Protein AF-A0A6L3JT12-F1 (afdb_monomer_lite)

Foldseek 3Di:
DDDDDDDDDDDDPCNVCVLLVVDDDPPDDPVCSVVDDDDDDDDPVVVVD

Radius of gyration: 13.69 Å; chains: 1; bounding box: 38×27×28 Å

pLDDT: mean 91.24, std 8.8, range [55.19, 97.81]

Sequence (49 aa):
MGATSIHVQAVKPGSEIHNFREKELDYVRPELSHLNESWVGDSISHRLE

Structure (mmCIF, N/CA/C/O backbone):
data_AF-A0A6L3JT12-F1
#
_entry.id   AF-A0A6L3JT12-F1
#
loop_
_atom_site.group_PDB
_atom_site.id
_atom_site.type_symbol
_atom_site.label_atom_id
_atom_site.label_alt_id
_atom_site.label_comp_id
_atom_site.label_asym_id
_atom_site.label_entity_id
_atom_site.label_seq_id
_atom_site.pdbx_PDB_ins_code
_atom_site.Cartn_x
_atom_site.Cartn_y
_atom_site.Cartn_z
_atom_site.occupancy
_atom_site.B_iso_or_equiv
_atom_site.auth_seq_id
_atom_site.auth_comp_id
_atom_site.auth_asym_id
_atom_site.auth_atom_id
_atom_site.pdbx_PDB_model_num
ATOM 1 N N . MET A 1 1 ? -23.787 -18.781 -8.284 1.00 57.28 1 MET A N 1
ATOM 2 C CA . MET A 1 1 ? -22.419 -18.496 -8.767 1.00 57.28 1 MET A CA 1
ATOM 3 C C . MET A 1 1 ? -22.261 -16.986 -8.775 1.00 57.28 1 MET A C 1
ATOM 5 O O . MET A 1 1 ? -23.128 -16.324 -9.331 1.00 57.28 1 MET A O 1
ATOM 9 N N . GLY A 1 2 ? -21.279 -16.446 -8.049 1.00 77.56 2 GLY A N 1
ATOM 10 C CA . GLY A 1 2 ? -21.089 -14.996 -7.937 1.00 77.56 2 GLY A CA 1
ATOM 11 C C . GLY A 1 2 ? -20.553 -14.405 -9.238 1.00 77.56 2 GLY A C 1
ATOM 12 O O . GLY A 1 2 ? -19.793 -15.067 -9.943 1.00 77.56 2 GLY A O 1
ATOM 13 N N . ALA A 1 3 ? -20.963 -13.182 -9.566 1.00 81.69 3 ALA A N 1
ATOM 14 C CA . ALA A 1 3 ? -20.397 -12.457 -10.694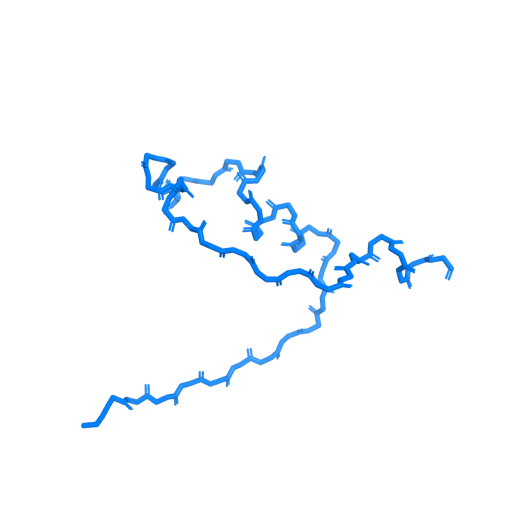 1.00 81.69 3 ALA A CA 1
ATOM 15 C C . ALA A 1 3 ? -18.908 -12.183 -10.431 1.00 81.69 3 ALA A C 1
ATOM 17 O O . ALA A 1 3 ? -18.550 -11.623 -9.396 1.00 81.69 3 ALA A O 1
ATOM 18 N N . THR A 1 4 ? -18.046 -12.578 -11.363 1.00 90.69 4 THR A N 1
ATOM 19 C CA . THR A 1 4 ? -16.629 -12.202 -11.363 1.00 90.69 4 THR A CA 1
ATOM 20 C C . THR A 1 4 ? -16.457 -10.917 -12.161 1.00 90.69 4 THR A C 1
ATOM 22 O O . THR A 1 4 ? -17.014 -10.797 -13.251 1.00 90.69 4 THR A O 1
ATOM 25 N N . SER A 1 5 ? -15.677 -9.970 -11.648 1.00 93.44 5 SER A N 1
ATOM 26 C CA . SER A 1 5 ? -15.386 -8.707 -12.328 1.00 93.44 5 SER A CA 1
ATOM 27 C C . SER A 1 5 ? -13.883 -8.472 -12.369 1.00 93.44 5 SER A C 1
ATOM 29 O O . SER A 1 5 ? -13.199 -8.683 -11.368 1.00 93.44 5 SER A O 1
ATOM 31 N N . ILE A 1 6 ? -13.380 -8.032 -13.523 1.00 94.62 6 ILE A N 1
ATOM 32 C CA . ILE A 1 6 ? -12.004 -7.572 -13.697 1.00 94.62 6 ILE A CA 1
ATOM 33 C C . ILE A 1 6 ? -12.018 -6.197 -14.366 1.00 94.62 6 ILE A C 1
ATOM 35 O O . ILE A 1 6 ? -12.683 -5.986 -15.378 1.00 94.62 6 ILE A O 1
ATOM 39 N N . HIS A 1 7 ? -11.270 -5.258 -13.793 1.00 94.69 7 HIS A N 1
ATOM 40 C CA . HIS A 1 7 ? -11.023 -3.942 -14.368 1.00 94.69 7 HIS A CA 1
ATOM 41 C C . HIS A 1 7 ? -9.562 -3.573 -14.117 1.00 94.69 7 HIS A C 1
ATOM 43 O O . HIS A 1 7 ? -9.127 -3.524 -12.969 1.00 94.69 7 HIS A O 1
ATOM 49 N N . VAL A 1 8 ? -8.801 -3.341 -15.186 1.00 95.38 8 VAL A N 1
ATOM 50 C CA . VAL A 1 8 ? -7.357 -3.077 -15.119 1.00 95.38 8 VAL A CA 1
ATOM 51 C C . VAL A 1 8 ? -7.097 -1.607 -15.429 1.00 95.38 8 VAL A C 1
ATOM 53 O O . VAL A 1 8 ? -7.649 -1.065 -16.385 1.00 95.38 8 VAL A O 1
ATOM 56 N N . GLN A 1 9 ? -6.242 -0.969 -14.630 1.00 94.31 9 GLN A N 1
ATOM 57 C CA . GLN A 1 9 ? -5.798 0.411 -14.822 1.00 94.31 9 GLN A CA 1
ATOM 58 C C . GLN A 1 9 ? -4.271 0.482 -14.795 1.00 94.31 9 GLN A C 1
ATOM 60 O O . GLN A 1 9 ? -3.618 -0.337 -14.149 1.00 94.31 9 GLN A O 1
ATOM 65 N N . ALA A 1 10 ? -3.706 1.475 -15.485 1.00 93.81 10 ALA A N 1
ATOM 66 C CA . ALA A 1 10 ? -2.282 1.772 -15.385 1.00 93.81 10 ALA A CA 1
ATOM 67 C C . ALA A 1 10 ? -1.908 2.153 -13.942 1.00 93.81 10 ALA A C 1
ATOM 69 O O . ALA A 1 10 ? -2.681 2.815 -13.240 1.00 93.81 10 ALA A O 1
ATOM 70 N N . VAL A 1 11 ? -0.716 1.736 -13.516 1.00 90.81 11 VAL A N 1
ATOM 71 C CA . VAL A 1 11 ? -0.212 1.995 -12.165 1.00 90.81 11 VAL A CA 1
ATOM 72 C C . VAL A 1 11 ? 0.014 3.491 -11.934 1.00 90.81 11 VAL A C 1
ATOM 74 O O . VAL A 1 11 ? 0.414 4.218 -12.844 1.00 90.81 11 VAL A O 1
ATOM 77 N N . LYS A 1 12 ? -0.254 3.963 -10.713 1.00 92.25 12 LYS A N 1
ATOM 78 C CA . LYS A 1 12 ? -0.025 5.353 -10.297 1.00 92.25 12 LYS A CA 1
ATOM 79 C C . LYS A 1 12 ? 1.068 5.391 -9.222 1.00 92.25 12 LYS A C 1
ATOM 81 O O . LYS A 1 12 ? 1.156 4.446 -8.443 1.00 92.25 12 LYS A O 1
ATOM 86 N N . PRO A 1 13 ? 1.837 6.489 -9.091 1.00 89.00 13 PRO A N 1
ATOM 87 C CA . PRO A 1 13 ? 2.896 6.587 -8.079 1.00 89.00 13 PRO A CA 1
ATOM 88 C C . PRO A 1 13 ? 2.426 6.315 -6.639 1.00 89.00 13 PRO A C 1
ATOM 90 O O . PRO A 1 13 ? 3.149 5.724 -5.852 1.00 89.00 13 PRO A O 1
ATOM 93 N N . GLY A 1 14 ? 1.189 6.692 -6.294 1.00 91.62 14 GLY A N 1
ATOM 94 C CA . GLY A 1 14 ? 0.608 6.452 -4.965 1.00 91.62 14 GLY A CA 1
ATOM 95 C C . GLY A 1 14 ? -0.114 5.111 -4.794 1.00 91.62 14 GLY A C 1
ATOM 96 O O . GLY A 1 14 ? -0.795 4.932 -3.786 1.00 91.62 14 GLY A O 1
ATOM 97 N N . SER A 1 15 ? -0.045 4.201 -5.773 1.00 93.50 15 SER A N 1
ATOM 98 C CA . SER A 1 15 ? -0.771 2.924 -5.725 1.00 93.50 15 SER A CA 1
ATOM 99 C C . SER A 1 15 ? -0.306 2.036 -4.571 1.00 93.50 15 SER A C 1
ATOM 101 O O . SER A 1 15 ? -1.147 1.485 -3.870 1.00 93.50 15 SER A O 1
ATOM 103 N N . GLU A 1 16 ? 1.003 1.929 -4.330 1.00 94.94 16 GLU A N 1
ATOM 104 C CA . GLU A 1 16 ? 1.537 1.114 -3.227 1.00 94.94 16 GLU A CA 1
ATOM 105 C C . GLU A 1 16 ? 1.152 1.674 -1.859 1.00 94.94 16 GLU A C 1
ATOM 107 O O . GLU A 1 16 ? 0.603 0.943 -1.042 1.00 94.94 16 GLU A O 1
ATOM 112 N N . ILE A 1 17 ? 1.299 2.986 -1.656 1.00 95.31 17 ILE A N 1
ATOM 113 C CA . ILE A 1 17 ? 0.900 3.677 -0.417 1.00 95.31 17 ILE A CA 1
ATOM 114 C C . ILE A 1 17 ? -0.584 3.412 -0.088 1.00 95.31 17 ILE A C 1
ATOM 116 O O . ILE A 1 17 ? -0.956 3.217 1.071 1.00 95.31 17 ILE A O 1
ATOM 120 N N . HIS A 1 18 ? -1.457 3.386 -1.104 1.00 94.81 18 HIS A N 1
ATOM 121 C CA . HIS A 1 18 ? -2.874 3.050 -0.926 1.00 94.81 18 HIS A CA 1
ATOM 122 C C . HIS A 1 18 ? -3.079 1.566 -0.595 1.00 94.81 18 HIS A C 1
ATOM 124 O O . HIS A 1 18 ? -3.740 1.251 0.397 1.00 94.81 18 HIS A O 1
ATOM 130 N N . ASN A 1 19 ? -2.479 0.665 -1.378 1.00 94.19 19 ASN A N 1
ATOM 131 C CA . ASN A 1 19 ? -2.619 -0.784 -1.214 1.00 94.19 19 ASN A CA 1
ATOM 132 C C . ASN A 1 19 ? -2.114 -1.266 0.155 1.00 94.19 19 ASN A C 1
ATOM 134 O O . ASN A 1 19 ? -2.769 -2.094 0.787 1.00 94.19 19 ASN A O 1
ATOM 138 N N . PHE A 1 20 ? -1.003 -0.705 0.637 1.00 95.00 20 PHE A N 1
ATOM 139 C CA . PHE A 1 20 ? -0.404 -1.023 1.936 1.00 95.00 20 PHE A CA 1
ATOM 140 C C . PHE A 1 20 ? -0.997 -0.232 3.107 1.00 95.00 20 PHE A C 1
ATOM 142 O O . PHE A 1 20 ? -0.563 -0.403 4.242 1.00 95.00 20 PHE A O 1
ATOM 149 N N . ARG A 1 21 ? -2.032 0.585 2.861 1.00 96.12 21 ARG A N 1
ATOM 150 C CA . ARG A 1 21 ? -2.731 1.378 3.889 1.00 96.12 21 ARG A CA 1
ATOM 151 C C . ARG A 1 21 ? -1.820 2.347 4.653 1.00 96.12 21 ARG A C 1
ATOM 153 O O . ARG A 1 21 ? -2.087 2.657 5.808 1.00 96.12 21 ARG A O 1
ATOM 160 N N . GLU A 1 22 ? -0.802 2.887 3.991 1.00 94.88 22 GLU A N 1
ATOM 161 C CA . GLU A 1 22 ? 0.096 3.905 4.557 1.00 94.88 22 GLU A CA 1
ATOM 162 C C . GLU A 1 22 ? -0.511 5.316 4.521 1.00 94.88 22 GLU A C 1
ATOM 164 O O . GLU A 1 22 ? -0.043 6.227 5.202 1.00 94.88 22 GLU A O 1
ATOM 169 N N . LYS A 1 23 ? -1.572 5.512 3.728 1.00 94.69 23 LYS A N 1
ATOM 170 C CA . LYS A 1 23 ? -2.336 6.762 3.665 1.00 94.69 23 LYS A CA 1
ATOM 171 C C . LYS A 1 23 ? -3.676 6.628 4.383 1.00 94.69 23 LYS A C 1
ATOM 173 O O . LYS A 1 23 ? -4.483 5.767 4.032 1.00 94.69 23 LYS A O 1
ATOM 178 N N . GLU A 1 24 ? -3.950 7.554 5.300 1.00 94.50 24 GLU A N 1
ATOM 179 C CA . GLU A 1 24 ? -5.264 7.686 5.931 1.00 94.50 24 GLU A CA 1
ATOM 180 C C . GLU A 1 24 ? -6.298 8.250 4.953 1.00 94.50 24 GLU A C 1
ATOM 182 O O . GLU A 1 24 ? -6.070 9.246 4.259 1.00 94.50 24 GLU A O 1
ATOM 187 N N . LEU A 1 25 ? -7.444 7.577 4.883 1.00 95.75 25 LEU A N 1
ATOM 188 C CA . LEU A 1 25 ? -8.570 7.919 4.023 1.00 95.75 25 LEU A CA 1
ATOM 189 C C . LEU A 1 25 ? -9.846 7.740 4.843 1.00 95.75 25 LEU A C 1
ATOM 191 O O . LEU A 1 25 ? -10.004 6.739 5.536 1.00 95.75 25 LEU A O 1
ATOM 195 N N . ASP A 1 26 ? -10.753 8.701 4.750 1.00 96.88 26 ASP A N 1
ATOM 196 C CA . ASP A 1 26 ? -12.002 8.785 5.516 1.00 96.88 26 ASP A CA 1
ATOM 197 C C . ASP A 1 26 ? -12.928 7.569 5.345 1.00 96.88 26 ASP A C 1
ATOM 199 O O . ASP A 1 26 ? -13.632 7.175 6.272 1.00 96.88 26 ASP A O 1
ATOM 203 N N . TYR A 1 27 ? -12.905 6.943 4.170 1.00 95.75 27 TYR A N 1
ATOM 204 C CA . TYR A 1 27 ? -13.691 5.746 3.870 1.00 95.75 27 TYR A CA 1
ATOM 205 C C . TYR A 1 27 ? -13.024 4.429 4.304 1.00 95.75 27 TYR A C 1
ATOM 207 O O . TYR A 1 27 ? -13.613 3.355 4.145 1.00 95.75 27 TYR A O 1
ATOM 215 N N . VAL A 1 28 ? -11.789 4.471 4.806 1.00 96.31 28 VAL A N 1
ATOM 216 C CA . VAL A 1 28 ? -11.061 3.287 5.272 1.00 96.31 28 VAL A CA 1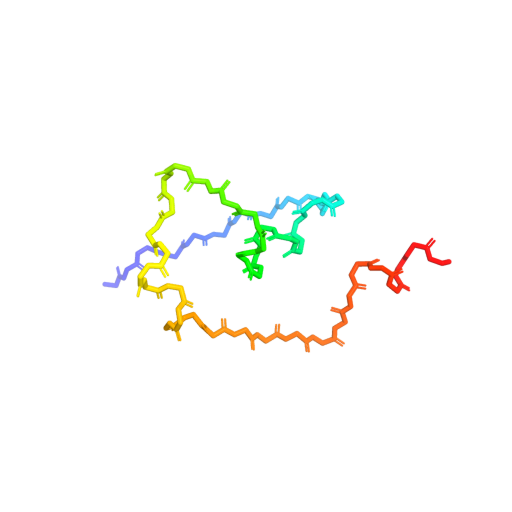
ATOM 217 C C . VAL A 1 28 ? -11.352 3.047 6.751 1.00 96.31 28 VAL A C 1
ATOM 219 O O . VAL A 1 28 ? -11.355 3.971 7.551 1.00 96.31 28 VAL A O 1
ATOM 222 N N . ARG A 1 29 ? -11.564 1.777 7.114 1.00 96.69 29 ARG A N 1
ATOM 223 C CA . ARG A 1 29 ? -11.705 1.301 8.498 1.00 96.69 29 ARG A CA 1
ATOM 224 C C . ARG A 1 29 ? -10.353 0.810 9.033 1.00 96.69 29 ARG A C 1
ATOM 226 O O . ARG A 1 29 ? -10.015 -0.352 8.781 1.00 96.69 29 ARG A O 1
ATOM 233 N N . PRO A 1 30 ? -9.540 1.664 9.683 1.00 95.50 30 PRO A N 1
ATOM 234 C CA . PRO A 1 30 ? -8.183 1.309 10.103 1.00 95.50 30 PRO A CA 1
ATOM 235 C C . PRO A 1 30 ? -8.151 0.136 11.088 1.00 95.50 30 PRO A C 1
ATOM 237 O O . PRO A 1 30 ? -7.217 -0.663 11.064 1.00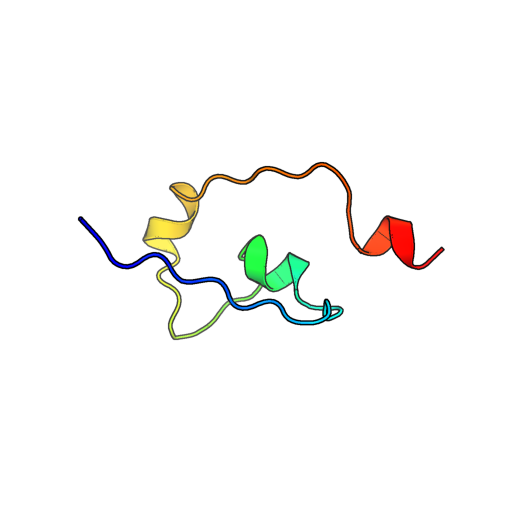 95.50 30 PRO A O 1
ATOM 240 N N . GLU A 1 31 ? -9.199 -0.031 11.895 1.00 97.00 31 GLU A N 1
ATOM 241 C CA . GLU A 1 31 ? -9.347 -1.121 12.854 1.00 97.00 31 GLU A CA 1
ATOM 242 C C . GLU A 1 31 ? -9.390 -2.505 12.196 1.00 97.00 31 GLU A C 1
ATOM 244 O O . GLU A 1 31 ? -9.074 -3.493 12.851 1.00 97.00 31 GLU A O 1
ATOM 249 N N . LEU A 1 32 ? -9.718 -2.589 10.902 1.00 97.25 32 LEU A N 1
ATOM 250 C CA . LEU A 1 32 ? -9.745 -3.840 10.137 1.00 97.25 32 LEU A CA 1
ATOM 251 C C . LEU A 1 32 ? -8.505 -4.042 9.257 1.00 97.25 32 LEU A C 1
ATOM 253 O O . LEU A 1 32 ? -8.319 -5.133 8.729 1.00 97.25 32 LEU A O 1
ATOM 257 N N . SER A 1 33 ? -7.639 -3.034 9.096 1.00 96.06 33 SER A N 1
ATOM 258 C CA . SER A 1 33 ? -6.487 -3.108 8.180 1.00 96.06 33 SER A CA 1
ATOM 259 C C . SER A 1 33 ? -5.511 -4.239 8.520 1.00 96.06 33 SER A C 1
ATOM 261 O O . SER A 1 33 ? -4.885 -4.783 7.617 1.00 96.06 33 SER A O 1
ATOM 263 N N . HIS A 1 34 ? -5.420 -4.627 9.797 1.00 95.50 34 HIS A N 1
ATOM 264 C CA . HIS A 1 34 ? -4.576 -5.734 10.264 1.00 95.50 34 HIS A CA 1
ATOM 265 C C . HIS A 1 34 ? -5.022 -7.117 9.755 1.00 95.50 34 HIS A C 1
ATOM 267 O O . HIS A 1 34 ? -4.275 -8.080 9.893 1.00 95.50 34 HIS A O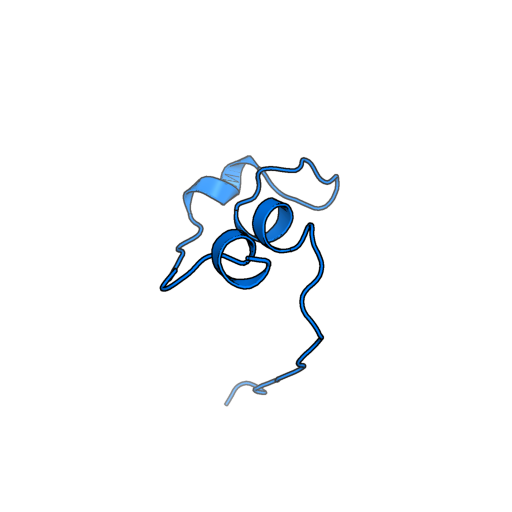 1
ATOM 273 N N . LEU A 1 35 ? -6.228 -7.220 9.189 1.00 97.81 35 LEU A N 1
ATOM 274 C CA . LEU A 1 35 ? -6.756 -8.440 8.577 1.00 97.81 35 LEU A CA 1
ATOM 275 C C . LEU A 1 35 ? -6.416 -8.551 7.083 1.00 97.81 35 LEU A C 1
ATOM 277 O O . LEU A 1 35 ? -6.712 -9.574 6.473 1.00 97.81 35 LEU A O 1
ATOM 281 N N . ASN A 1 36 ? -5.855 -7.503 6.468 1.00 96.31 36 ASN A N 1
ATOM 282 C CA . ASN A 1 36 ? -5.494 -7.539 5.054 1.00 96.31 36 ASN A CA 1
ATOM 283 C C . ASN A 1 36 ? -4.265 -8.430 4.838 1.00 96.31 36 ASN A C 1
ATOM 285 O O . ASN A 1 36 ? -3.269 -8.315 5.549 1.00 96.31 36 ASN A O 1
ATOM 289 N N . GLU A 1 37 ? -4.307 -9.244 3.788 1.00 96.62 37 GLU A N 1
ATOM 290 C CA . GLU A 1 37 ? -3.164 -10.017 3.307 1.00 96.62 37 GLU A CA 1
ATOM 291 C C . GLU A 1 37 ? -2.583 -9.369 2.048 1.00 96.62 37 GLU A C 1
ATOM 293 O O . GLU A 1 37 ? -3.301 -8.749 1.256 1.00 96.62 37 GLU A O 1
ATOM 298 N N . SER A 1 38 ? -1.275 -9.516 1.849 1.00 93.38 38 SER A N 1
ATOM 299 C CA . SER A 1 38 ? -0.584 -9.017 0.666 1.00 93.38 38 SER A CA 1
ATOM 300 C C . SER A 1 38 ? 0.281 -10.107 0.039 1.00 93.38 38 SER A C 1
ATOM 302 O O . SER A 1 38 ? 0.977 -10.858 0.719 1.00 93.38 38 SER A O 1
ATOM 304 N N . TRP A 1 39 ? 0.253 -10.168 -1.291 1.00 94.25 39 TRP A N 1
ATOM 305 C CA . TRP A 1 39 ? 1.20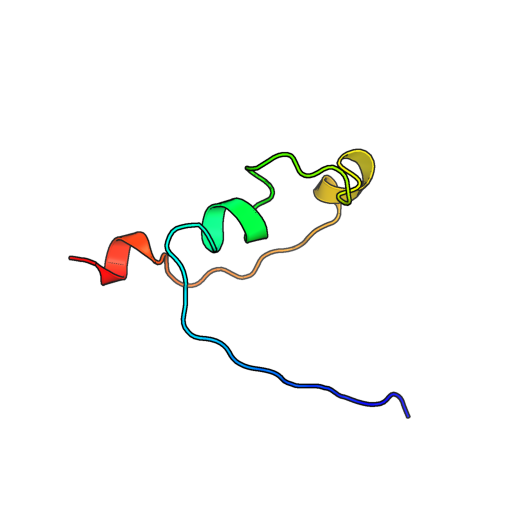8 -10.930 -2.090 1.00 94.25 39 TRP A CA 1
ATOM 306 C C . TRP A 1 39 ? 1.976 -9.957 -2.970 1.00 94.25 39 TRP A C 1
ATOM 308 O O . TRP A 1 39 ? 1.407 -9.338 -3.868 1.00 94.25 39 TRP A O 1
ATOM 318 N N . VAL A 1 40 ? 3.269 -9.812 -2.690 1.00 91.62 40 VAL A N 1
ATOM 319 C CA . VAL A 1 40 ? 4.144 -8.829 -3.334 1.00 91.62 40 VAL A CA 1
ATOM 320 C C . VAL A 1 40 ? 5.340 -9.565 -3.920 1.00 91.62 40 VAL A C 1
ATOM 322 O O . VAL A 1 40 ? 6.078 -10.221 -3.190 1.00 91.62 40 VAL A O 1
ATOM 325 N N . GLY A 1 41 ? 5.511 -9.489 -5.240 1.00 92.25 41 GLY A N 1
ATOM 326 C CA . GLY A 1 41 ? 6.668 -10.066 -5.936 1.00 92.25 41 GLY A CA 1
ATOM 327 C C . GLY A 1 41 ? 7.717 -9.036 -6.362 1.00 92.25 41 GLY A C 1
ATOM 328 O O . GLY A 1 41 ? 8.832 -9.415 -6.696 1.00 92.25 41 GLY A O 1
ATOM 329 N N . ASP A 1 42 ? 7.352 -7.754 -6.386 1.00 91.31 42 ASP A N 1
ATOM 330 C CA . ASP A 1 42 ? 8.169 -6.639 -6.866 1.00 91.31 42 ASP A CA 1
ATOM 331 C C . ASP A 1 42 ? 7.561 -5.314 -6.362 1.00 91.31 42 ASP A C 1
ATOM 333 O O . ASP A 1 42 ? 6.412 -5.316 -5.912 1.00 91.31 42 ASP A O 1
ATOM 337 N N . SER A 1 43 ? 8.292 -4.200 -6.459 1.00 91.12 43 SER A N 1
ATOM 338 C CA . SER A 1 43 ? 7.795 -2.855 -6.135 1.00 91.12 43 SER A CA 1
ATOM 339 C C . SER A 1 43 ? 7.828 -1.941 -7.358 1.00 91.12 43 SER A C 1
ATOM 341 O O . SER A 1 43 ? 8.708 -2.049 -8.211 1.00 91.12 43 SER A O 1
ATOM 343 N N . ILE A 1 44 ? 6.891 -0.993 -7.425 1.00 90.62 44 ILE A N 1
ATOM 344 C CA . ILE A 1 44 ? 6.875 0.092 -8.416 1.00 90.62 44 ILE A CA 1
ATOM 345 C C . ILE A 1 44 ? 8.224 0.815 -8.443 1.00 90.62 44 ILE A C 1
ATOM 347 O O . ILE A 1 44 ? 8.708 1.142 -9.524 1.00 90.62 44 ILE A O 1
ATOM 351 N N . SER A 1 45 ? 8.840 1.032 -7.278 1.00 88.94 45 SER A N 1
ATOM 352 C CA . SER A 1 45 ? 10.117 1.744 -7.161 1.00 88.94 45 SER A CA 1
ATOM 353 C C . SER A 1 45 ? 11.231 1.084 -7.978 1.00 88.94 45 SER A C 1
ATOM 355 O O . SER A 1 45 ? 12.000 1.788 -8.619 1.00 88.94 45 SER A O 1
ATOM 357 N N . HIS A 1 46 ? 11.262 -0.251 -8.049 1.00 89.88 46 HIS A N 1
ATOM 358 C CA . HIS A 1 46 ? 12.270 -0.994 -8.817 1.00 89.88 46 HIS A CA 1
ATOM 359 C C . HIS A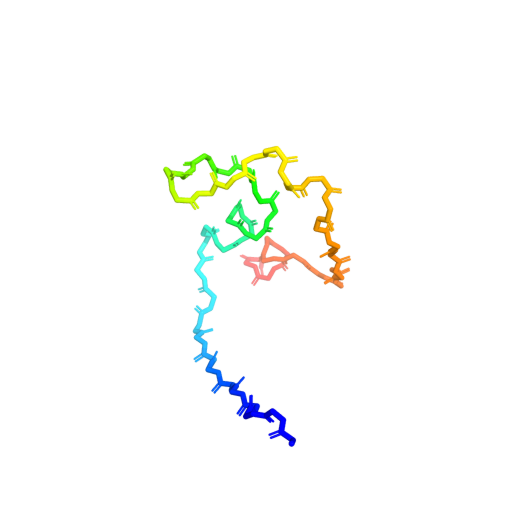 1 46 ? 12.075 -0.915 -10.339 1.00 89.88 46 HIS A C 1
ATOM 361 O O . HIS A 1 46 ? 12.929 -1.364 -11.095 1.00 89.88 46 HIS A O 1
ATOM 367 N N . ARG A 1 47 ? 10.934 -0.398 -10.814 1.00 82.62 47 ARG A N 1
ATOM 368 C CA . ARG A 1 47 ? 10.592 -0.318 -12.248 1.00 82.62 47 ARG A CA 1
ATOM 369 C C . ARG A 1 47 ? 10.802 1.061 -12.853 1.00 82.62 47 ARG A C 1
ATOM 371 O O . ARG A 1 47 ? 10.581 1.232 -14.050 1.00 82.62 47 ARG A O 1
ATOM 378 N N . LEU A 1 48 ? 11.121 2.043 -12.015 1.00 70.88 48 LEU A N 1
ATOM 379 C CA . LEU A 1 48 ? 11.380 3.422 -12.418 1.00 70.88 48 LEU A CA 1
ATOM 380 C C . LEU A 1 48 ? 12.884 3.725 -12.534 1.00 70.88 48 LEU A C 1
ATOM 382 O O . LEU A 1 48 ? 13.231 4.875 -12.799 1.00 70.88 48 LEU A O 1
ATOM 386 N N . GLU A 1 49 ? 13.739 2.717 -12.336 1.00 55.19 49 GLU A N 1
ATOM 387 C CA . GLU A 1 49 ? 15.187 2.765 -12.591 1.00 55.19 49 GLU A CA 1
ATOM 388 C C . GLU A 1 49 ? 15.530 2.547 -14.072 1.00 55.19 49 GLU A C 1
ATOM 390 O O . GLU A 1 49 ? 14.875 1.701 -14.729 1.00 55.19 49 GLU A O 1
#

Secondary structure (DSSP, 8-state):
-PPP--------TTHHHHHTT-S--TT--GGGGGG-----S--GGGG--

Organism: NCBI:txid246787